Protein AF-A0A345YLR3-F1 (afdb_monomer_lite)

Secondary structure (DSSP, 8-state):
-----GGGGT--TTT-EE-SS--PPTTEEEEESSSS-EEEEETTTTEEEESS-SEEEEETTTTEEEEEETTEEEEE-TTS-EEEEE---SSEEEEEEETTEEEEEETTEEEEEETTT-PPPS-----

Foldseek 3Di:
DDDDDQVVVVADPVQWAFDPPADDDPQWGWIGNHPQATWIARNVVRDTLDRFFRYWDAAPVQRKIWTQGPQGIWIAGVVRHTQDTDGDDPAKDFPDDYPQWTWIDDPNWTWIARRNHRDTDPDGDDD

Structure (mmCIF, N/CA/C/O backbone):
data_AF-A0A345YLR3-F1
#
_entry.id   AF-A0A345YLR3-F1
#
loop_
_atom_site.group_PDB
_atom_site.id
_atom_site.type_symbol
_atom_site.label_atom_id
_atom_site.label_alt_id
_atom_site.label_comp_id
_atom_site.label_asym_id
_atom_site.label_entity_id
_atom_site.label_seq_id
_atom_site.pdbx_PDB_ins_code
_atom_site.Cartn_x
_atom_site.Cartn_y
_atom_site.Cartn_z
_atom_site.occupancy
_atom_site.B_iso_or_equiv
_atom_site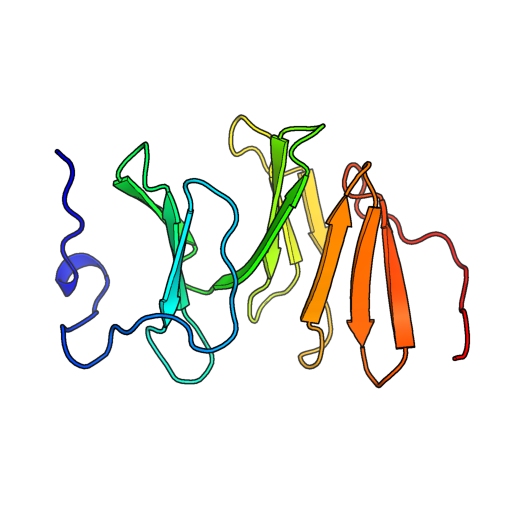.auth_seq_id
_atom_site.auth_comp_id
_atom_site.auth_asym_id
_atom_site.auth_atom_id
_atom_site.pdbx_PDB_model_num
ATOM 1 N N . MET A 1 1 ? 11.826 -14.332 15.782 1.00 79.00 1 MET A N 1
ATOM 2 C CA . MET A 1 1 ? 10.371 -14.273 16.030 1.00 79.00 1 MET A CA 1
ATOM 3 C C . MET A 1 1 ? 10.056 -12.859 16.465 1.00 79.00 1 MET A C 1
ATOM 5 O O . MET A 1 1 ? 10.625 -12.417 17.456 1.00 79.00 1 MET A O 1
ATOM 9 N N . TRP A 1 2 ? 9.253 -12.146 15.684 1.00 93.62 2 TRP A N 1
ATOM 10 C CA . TRP A 1 2 ? 8.836 -10.773 15.968 1.00 93.62 2 TRP A CA 1
ATOM 11 C C . TRP A 1 2 ? 7.444 -10.758 16.613 1.00 93.62 2 TRP A C 1
ATOM 13 O O . TRP A 1 2 ? 6.748 -11.777 16.641 1.00 93.62 2 TRP A O 1
ATOM 23 N N . ARG A 1 3 ? 7.062 -9.612 17.185 1.00 92.25 3 ARG A N 1
ATOM 24 C CA . ARG A 1 3 ? 5.742 -9.381 17.780 1.00 92.25 3 ARG A CA 1
ATOM 25 C C . ARG A 1 3 ? 5.374 -7.904 17.675 1.00 92.25 3 ARG A C 1
ATOM 27 O O . ARG A 1 3 ? 6.167 -7.061 18.078 1.00 92.25 3 ARG A O 1
ATOM 34 N N . ILE A 1 4 ? 4.145 -7.632 17.242 1.00 92.00 4 ILE A N 1
ATOM 35 C CA . ILE A 1 4 ? 3.536 -6.297 17.249 1.00 92.00 4 ILE A CA 1
ATOM 36 C C . ILE A 1 4 ? 2.524 -6.238 18.400 1.00 92.00 4 ILE A C 1
ATOM 38 O O . ILE A 1 4 ? 1.688 -7.129 18.565 1.00 92.00 4 ILE A O 1
ATOM 42 N N . GLU A 1 5 ? 2.632 -5.226 19.259 1.00 92.94 5 GLU A N 1
ATOM 43 C CA . GLU A 1 5 ? 1.726 -5.046 20.397 1.00 92.94 5 GLU A CA 1
ATOM 44 C C . GLU A 1 5 ? 0.545 -4.166 19.997 1.00 92.94 5 GLU A C 1
ATOM 46 O O . GLU A 1 5 ? 0.684 -2.951 19.929 1.00 92.94 5 GLU A O 1
ATOM 51 N N . LEU A 1 6 ? -0.633 -4.770 19.812 1.00 91.94 6 LEU A N 1
ATOM 52 C CA . LEU A 1 6 ? -1.858 -4.068 19.395 1.00 91.94 6 LEU A CA 1
ATOM 53 C C . LEU A 1 6 ? -2.135 -2.786 20.202 1.00 91.94 6 LEU A C 1
ATOM 55 O O . LEU A 1 6 ? -2.442 -1.744 19.633 1.00 91.94 6 LEU A O 1
ATOM 59 N N . ALA A 1 7 ? -1.945 -2.840 21.524 1.00 92.62 7 ALA A N 1
ATOM 60 C CA . ALA A 1 7 ? -2.214 -1.716 22.418 1.00 92.62 7 ALA A CA 1
ATOM 61 C C . ALA A 1 7 ? -1.325 -0.483 22.163 1.00 92.62 7 ALA A C 1
ATOM 63 O O . ALA A 1 7 ? -1.747 0.629 22.471 1.00 92.62 7 ALA A O 1
ATOM 64 N N . LYS A 1 8 ? -0.121 -0.648 21.593 1.00 91.94 8 LYS A N 1
ATOM 65 C CA . LYS A 1 8 ? 0.748 0.486 21.224 1.00 91.94 8 LYS A CA 1
ATOM 66 C C . LYS A 1 8 ? 0.201 1.290 20.045 1.00 91.94 8 LYS A C 1
ATOM 68 O O . LYS A 1 8 ? 0.529 2.463 19.932 1.00 91.94 8 LYS A O 1
ATOM 73 N N . HIS A 1 9 ? -0.652 0.669 19.239 1.00 88.31 9 HIS A N 1
ATOM 74 C CA . HIS A 1 9 ? -1.291 1.260 18.066 1.00 88.31 9 HIS A CA 1
ATOM 75 C C . HIS A 1 9 ? -2.777 1.582 18.318 1.00 88.31 9 HIS A C 1
ATOM 77 O O . HIS A 1 9 ? -3.533 1.864 17.399 1.00 88.31 9 HIS A O 1
ATOM 83 N N . GLY A 1 10 ? -3.236 1.497 19.576 1.00 90.06 10 GLY A N 1
ATOM 84 C CA . GLY A 1 10 ? -4.639 1.731 19.930 1.00 90.06 10 GLY A CA 1
ATOM 85 C C . GLY A 1 10 ? -5.608 0.625 19.489 1.00 90.06 10 GLY A C 1
ATOM 86 O O . GLY A 1 10 ? -6.818 0.793 19.628 1.00 90.06 10 GLY A O 1
ATOM 87 N N . TRP A 1 11 ? -5.109 -0.513 18.999 1.00 92.44 11 TRP A N 1
ATOM 88 C CA . TRP A 1 11 ? -5.936 -1.628 18.537 1.00 92.44 11 TRP A CA 1
ATOM 89 C C . TRP A 1 11 ? -6.245 -2.635 19.646 1.00 92.44 11 TRP A C 1
ATOM 91 O O . TRP A 1 11 ? -5.538 -2.767 20.651 1.00 92.44 11 TRP A O 1
ATOM 101 N N . THR A 1 12 ? -7.293 -3.423 19.421 1.00 92.25 12 THR A N 1
ATOM 102 C CA . THR A 1 12 ? -7.713 -4.531 20.281 1.00 92.25 12 THR A CA 1
ATOM 103 C C . THR A 1 12 ? -7.899 -5.803 19.459 1.00 92.25 12 THR A C 1
ATOM 105 O O . THR A 1 12 ? -8.043 -5.757 18.242 1.00 92.25 12 THR A O 1
ATOM 108 N N . ALA A 1 13 ? -7.947 -6.960 20.120 1.00 89.44 13 ALA A N 1
ATOM 109 C CA . ALA A 1 13 ? -8.181 -8.229 19.426 1.00 89.44 13 ALA A CA 1
ATOM 110 C C . ALA A 1 13 ? -9.541 -8.284 18.701 1.00 89.44 13 ALA A C 1
ATOM 112 O O . ALA A 1 13 ? -9.679 -9.021 17.735 1.00 89.44 13 ALA A O 1
ATOM 113 N N . SER A 1 14 ? -10.538 -7.519 19.156 1.00 89.81 14 SER A N 1
ATOM 114 C CA . SER A 1 14 ? -11.861 -7.445 18.523 1.00 89.81 14 SER A CA 1
ATOM 115 C C . SER A 1 14 ? -11.940 -6.459 17.359 1.00 89.81 14 SER A C 1
ATOM 117 O O . SER A 1 14 ? -12.909 -6.508 16.613 1.00 89.81 14 SER A O 1
ATOM 119 N N . THR A 1 15 ? -10.968 -5.553 17.223 1.00 88.94 15 THR A N 1
ATOM 120 C CA . THR A 1 15 ? -10.929 -4.571 16.127 1.00 88.94 15 THR A CA 1
ATOM 121 C C . THR A 1 15 ? -10.015 -5.006 14.991 1.00 88.94 15 THR A C 1
ATOM 123 O O . THR A 1 15 ? -10.018 -4.366 13.956 1.00 88.94 15 THR A O 1
ATOM 126 N N . VAL A 1 16 ? -9.220 -6.063 15.180 1.00 92.38 16 VAL A N 1
ATOM 127 C CA . VAL A 1 16 ? -8.269 -6.552 14.180 1.00 92.38 16 VAL A CA 1
ATOM 128 C C . VAL A 1 16 ? -8.797 -7.839 13.570 1.00 92.38 16 VAL A C 1
ATOM 130 O O . VAL A 1 16 ? -9.067 -8.810 14.278 1.00 92.38 16 VAL A O 1
ATOM 133 N N . SER A 1 17 ? -8.907 -7.865 12.249 1.00 91.69 17 SER A N 1
ATOM 134 C CA . SER A 1 17 ? -9.293 -9.054 11.493 1.00 91.69 17 SER A CA 1
ATOM 135 C C . SER A 1 17 ? -8.523 -9.133 10.177 1.00 91.69 17 SER A C 1
ATOM 137 O O . SER A 1 17 ? -7.855 -8.182 9.784 1.00 91.69 17 SER A O 1
ATOM 139 N N . ALA A 1 18 ? -8.565 -10.278 9.496 1.00 87.25 18 ALA A N 1
ATOM 140 C CA . ALA A 1 18 ?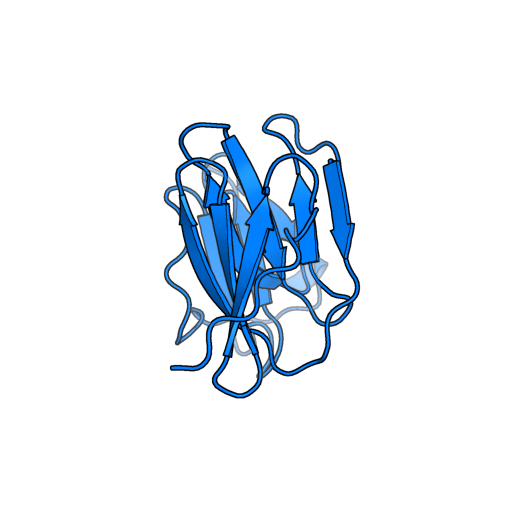 -8.022 -10.355 8.143 1.00 87.25 18 ALA A CA 1
ATOM 141 C C . ALA A 1 18 ? -8.854 -9.467 7.203 1.00 87.25 18 ALA A C 1
ATOM 143 O O . ALA A 1 18 ? -10.084 -9.499 7.270 1.00 87.25 18 ALA A O 1
ATOM 144 N N . ALA A 1 19 ? -8.201 -8.694 6.331 1.00 85.94 19 ALA A N 1
ATOM 145 C CA . ALA A 1 19 ? -8.909 -7.911 5.324 1.00 85.94 19 ALA A CA 1
ATOM 146 C C . ALA A 1 19 ? -9.685 -8.844 4.371 1.00 85.94 19 ALA A C 1
ATOM 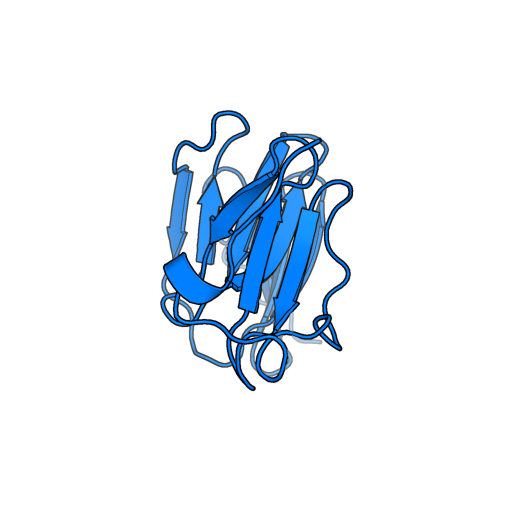148 O O . ALA A 1 19 ? -9.137 -9.814 3.852 1.00 85.94 19 ALA A O 1
ATOM 149 N N . LEU A 1 20 ? -10.979 -8.575 4.161 1.00 68.94 20 LEU A N 1
ATOM 150 C CA . LEU A 1 20 ? -11.894 -9.485 3.450 1.00 68.94 20 LEU A CA 1
ATOM 151 C C . LEU A 1 20 ? -11.703 -9.509 1.925 1.00 68.94 20 LEU A C 1
ATOM 153 O O . LEU A 1 20 ? -12.170 -10.442 1.270 1.00 68.94 20 LEU A O 1
ATOM 157 N N . HIS A 1 21 ? -11.048 -8.492 1.364 1.00 69.62 21 HIS A N 1
ATOM 158 C CA . HIS A 1 21 ? -10.983 -8.271 -0.085 1.00 69.62 21 HIS A CA 1
ATOM 159 C C . HIS A 1 21 ? -9.571 -8.042 -0.627 1.00 69.62 21 HIS A C 1
ATOM 161 O O . HIS A 1 21 ? -9.403 -7.981 -1.841 1.00 69.62 21 HIS A O 1
ATOM 167 N N . ALA A 1 22 ? -8.565 -7.982 0.244 1.00 69.06 22 ALA A N 1
ATOM 168 C CA . ALA A 1 22 ? -7.180 -7.848 -0.175 1.00 69.06 22 ALA A CA 1
ATOM 169 C C . ALA A 1 22 ? -6.556 -9.223 -0.413 1.00 69.06 22 ALA A C 1
ATOM 171 O O . ALA A 1 22 ? -6.800 -10.177 0.331 1.00 69.06 22 ALA A O 1
ATOM 172 N N . THR A 1 23 ? -5.716 -9.313 -1.439 1.00 79.31 23 THR A N 1
ATOM 173 C CA . THR A 1 23 ? -4.768 -10.419 -1.599 1.00 79.31 23 THR A CA 1
ATOM 174 C C . THR A 1 23 ? -3.373 -9.824 -1.476 1.00 79.31 23 THR A C 1
ATOM 176 O O . THR A 1 23 ? -2.818 -9.417 -2.497 1.00 79.31 23 THR A O 1
ATOM 179 N N . PRO A 1 24 ? -2.832 -9.727 -0.247 1.00 83.25 24 PRO A N 1
ATOM 180 C CA . PRO A 1 24 ? -1.551 -9.085 -0.033 1.00 83.25 24 PRO A CA 1
ATOM 181 C C . PRO A 1 24 ? -0.444 -9.691 -0.873 1.00 83.25 24 PRO A C 1
ATOM 183 O O . PRO A 1 24 ? -0.424 -10.903 -1.111 1.00 83.25 24 PRO A O 1
ATOM 186 N N . ALA A 1 25 ? 0.496 -8.847 -1.289 1.00 87.12 25 ALA A N 1
ATOM 187 C CA . ALA A 1 25 ? 1.706 -9.326 -1.936 1.00 87.12 25 ALA A CA 1
ATOM 188 C C . ALA A 1 25 ? 2.483 -10.267 -0.998 1.00 87.12 25 ALA A C 1
ATOM 190 O O . ALA A 1 25 ? 2.436 -10.136 0.229 1.00 87.12 25 ALA A O 1
ATOM 191 N N . ASP A 1 26 ? 3.219 -11.214 -1.581 1.00 89.12 26 ASP A N 1
ATOM 192 C CA . ASP A 1 26 ? 4.020 -12.171 -0.818 1.00 89.12 26 ASP A CA 1
ATOM 193 C C . ASP A 1 26 ? 4.928 -11.456 0.197 1.00 89.12 26 ASP A C 1
ATOM 195 O O . ASP A 1 26 ? 5.685 -10.550 -0.145 1.00 89.12 26 ASP A O 1
ATOM 199 N N . GLY A 1 27 ? 4.871 -11.893 1.458 1.00 91.31 27 GLY A N 1
ATOM 200 C CA . GLY A 1 27 ? 5.649 -11.301 2.552 1.00 91.31 27 GLY A CA 1
ATOM 201 C C . GLY A 1 27 ? 4.970 -10.128 3.264 1.00 91.31 27 GLY A C 1
ATOM 202 O O . GLY A 1 27 ? 5.468 -9.714 4.310 1.00 91.31 27 GLY A O 1
ATOM 203 N N . LEU A 1 28 ? 3.820 -9.657 2.779 1.00 93.94 28 LEU A N 1
ATOM 204 C CA . LEU A 1 28 ? 2.992 -8.655 3.444 1.00 93.94 28 LEU A CA 1
ATOM 205 C C . LEU A 1 28 ? 1.725 -9.273 4.047 1.00 93.94 28 LEU A C 1
ATOM 207 O O . LEU A 1 28 ? 1.289 -10.369 3.686 1.00 93.94 28 LEU A O 1
ATOM 211 N N . ALA A 1 29 ? 1.127 -8.558 4.995 1.00 94.06 29 ALA A N 1
ATOM 212 C CA . ALA A 1 29 ? -0.212 -8.837 5.489 1.00 94.06 29 ALA A CA 1
ATOM 213 C C . ALA A 1 29 ? -0.995 -7.541 5.677 1.00 94.06 29 ALA A C 1
ATOM 215 O O . ALA A 1 29 ? -0.559 -6.665 6.424 1.00 94.06 29 ALA A O 1
ATOM 216 N N . LEU A 1 30 ? -2.181 -7.477 5.073 1.00 94.00 30 LEU A N 1
ATOM 217 C CA . LEU A 1 30 ? -3.169 -6.445 5.352 1.00 94.00 30 LEU A CA 1
ATOM 218 C C . LEU A 1 30 ? -4.202 -6.966 6.357 1.00 94.00 30 LEU A C 1
ATOM 220 O O . LEU A 1 30 ? -4.888 -7.969 6.123 1.00 94.00 30 LEU A O 1
ATOM 224 N N . LEU A 1 31 ? -4.319 -6.283 7.493 1.00 94.38 31 LEU A N 1
ATOM 225 C CA . LEU A 1 31 ? -5.329 -6.563 8.513 1.00 94.38 31 LEU A CA 1
ATOM 226 C C . LEU A 1 31 ? -6.305 -5.392 8.592 1.00 94.38 31 LEU A C 1
ATOM 228 O O . LEU A 1 31 ? -5.877 -4.254 8.723 1.00 94.38 31 LEU A O 1
ATOM 232 N N . SER A 1 32 ? -7.607 -5.658 8.580 1.00 93.44 32 SER A N 1
ATOM 233 C CA . SER A 1 32 ? -8.619 -4.632 8.845 1.00 93.44 32 SER A CA 1
ATOM 234 C C . SER A 1 32 ? -8.562 -4.226 10.320 1.00 93.44 32 SER A C 1
ATOM 236 O O . SER A 1 32 ? -8.532 -5.089 11.205 1.00 93.44 32 SER A O 1
ATOM 238 N N . THR A 1 33 ? -8.522 -2.916 10.568 1.00 92.25 33 THR A N 1
ATOM 239 C CA . THR A 1 33 ? -8.583 -2.291 11.902 1.00 92.25 33 THR A CA 1
ATOM 240 C C . THR A 1 33 ? -9.883 -1.503 12.101 1.00 92.25 33 THR A C 1
ATOM 242 O O . THR A 1 33 ? -10.266 -1.207 13.237 1.00 92.25 33 THR A O 1
ATOM 245 N N . SER A 1 34 ? -10.578 -1.199 11.001 1.00 88.00 34 SER A N 1
ATOM 246 C CA . SER A 1 34 ? -11.933 -0.657 10.930 1.00 88.00 34 SER A CA 1
ATOM 247 C C . SER A 1 34 ? -12.643 -1.141 9.652 1.00 88.00 34 SER A C 1
ATOM 249 O O . SER A 1 34 ? -12.087 -1.931 8.885 1.00 88.00 34 SER A O 1
ATOM 251 N N . ASP A 1 35 ? -13.864 -0.656 9.406 1.00 82.56 35 ASP A N 1
ATOM 252 C CA . ASP A 1 35 ? -14.621 -0.964 8.185 1.00 82.56 35 ASP A CA 1
ATOM 253 C C . ASP A 1 35 ? -13.973 -0.386 6.912 1.00 82.56 35 ASP A C 1
ATOM 255 O O . ASP A 1 35 ? -14.207 -0.906 5.823 1.00 82.56 35 ASP A O 1
ATOM 259 N N . THR A 1 36 ? -13.178 0.684 7.037 1.00 79.69 36 THR A N 1
ATOM 260 C CA . THR A 1 36 ? -12.613 1.431 5.898 1.00 79.69 36 THR A CA 1
ATOM 261 C C . THR A 1 36 ? -11.096 1.517 5.907 1.00 79.69 36 THR A C 1
ATOM 263 O O . THR A 1 36 ? -10.528 2.014 4.947 1.00 79.69 36 THR A O 1
ATOM 266 N N . THR A 1 37 ? -10.425 1.064 6.966 1.00 84.69 37 THR A N 1
ATOM 267 C CA . THR A 1 37 ? -8.966 1.151 7.096 1.00 84.69 37 THR A CA 1
ATOM 268 C C . THR A 1 37 ? -8.372 -0.131 7.658 1.00 84.69 37 THR A C 1
ATOM 270 O O . THR A 1 37 ? -9.016 -0.907 8.379 1.00 84.69 37 THR A O 1
ATOM 273 N N . GLY A 1 38 ? -7.109 -0.350 7.320 1.00 91.69 38 GLY A N 1
ATOM 274 C CA . GLY A 1 38 ? -6.323 -1.478 7.769 1.00 91.69 38 GLY A CA 1
ATOM 275 C C . GLY A 1 38 ? -4.881 -1.104 8.079 1.00 91.69 38 GLY A C 1
ATOM 276 O O . GLY A 1 38 ? -4.426 0.018 7.875 1.00 91.69 38 GLY A O 1
ATOM 277 N N . VAL A 1 39 ? -4.165 -2.084 8.613 1.00 94.50 39 VAL A N 1
ATOM 278 C CA . VAL A 1 39 ? -2.731 -2.029 8.862 1.00 94.50 39 VAL A CA 1
ATOM 279 C C . VAL A 1 39 ? -2.022 -2.964 7.891 1.00 94.50 39 VAL A C 1
ATOM 281 O O . VAL A 1 39 ? -2.343 -4.153 7.822 1.00 94.50 39 VAL A O 1
ATOM 284 N N . LEU A 1 40 ? -1.040 -2.424 7.175 1.00 95.12 40 LEU A N 1
ATOM 285 C CA . LEU A 1 40 ? -0.133 -3.181 6.324 1.00 95.12 40 LEU A CA 1
ATOM 286 C C . LEU A 1 40 ? 1.137 -3.515 7.107 1.00 95.12 40 LEU A C 1
ATOM 288 O O . LEU A 1 40 ? 1.789 -2.634 7.673 1.00 95.12 40 LEU A O 1
ATOM 292 N N . ILE A 1 41 ? 1.483 -4.797 7.150 1.00 95.06 41 ILE A N 1
ATOM 293 C CA . ILE A 1 41 ? 2.596 -5.332 7.936 1.00 95.06 41 ILE A CA 1
ATOM 294 C C . ILE A 1 41 ? 3.575 -6.046 7.009 1.00 95.06 41 ILE A C 1
ATOM 296 O O . ILE A 1 41 ? 3.167 -6.909 6.234 1.00 95.06 41 ILE A O 1
ATOM 300 N N . ASP A 1 42 ? 4.866 -5.764 7.167 1.00 93.38 42 ASP A N 1
ATOM 301 C CA . ASP A 1 42 ? 5.939 -6.595 6.621 1.00 93.38 42 ASP A CA 1
ATOM 302 C C . ASP A 1 42 ? 6.162 -7.798 7.550 1.00 93.38 42 ASP A C 1
ATOM 304 O O . ASP A 1 42 ? 6.536 -7.649 8.720 1.00 93.38 42 ASP A O 1
ATOM 308 N N . LEU A 1 43 ? 5.924 -9.010 7.043 1.00 93.62 43 LEU A N 1
ATOM 309 C CA . LEU A 1 43 ? 6.043 -10.256 7.803 1.00 93.62 43 LEU A CA 1
ATOM 310 C C . LEU A 1 43 ? 7.489 -10.748 7.948 1.00 93.62 43 LEU A C 1
ATOM 312 O O . LEU A 1 43 ? 7.765 -11.576 8.820 1.00 93.62 43 LEU A O 1
ATOM 316 N N . GLY A 1 44 ? 8.412 -10.288 7.107 1.00 92.25 44 GLY A N 1
ATOM 317 C CA . GLY A 1 44 ? 9.836 -10.593 7.209 1.00 92.25 44 GLY A CA 1
ATOM 318 C C . GLY A 1 44 ? 10.488 -9.832 8.362 1.00 92.25 44 GLY A C 1
ATOM 319 O O . GLY A 1 44 ? 11.158 -10.433 9.209 1.00 92.25 44 GLY A O 1
ATOM 320 N N . ALA A 1 45 ? 10.245 -8.525 8.429 1.00 91.12 45 ALA A N 1
ATOM 321 C CA . ALA A 1 45 ? 10.781 -7.624 9.446 1.00 91.12 45 ALA A CA 1
ATOM 322 C C . ALA A 1 45 ? 9.908 -7.553 10.711 1.00 91.12 45 ALA A C 1
ATOM 324 O O . ALA A 1 45 ? 10.423 -7.305 11.805 1.00 91.12 45 ALA A O 1
ATOM 325 N N . GLY A 1 46 ? 8.604 -7.815 10.594 1.00 94.19 46 GLY A N 1
ATOM 326 C CA . GLY A 1 46 ? 7.650 -7.685 11.694 1.00 94.19 46 GLY A CA 1
ATOM 327 C C . GLY A 1 46 ? 7.356 -6.234 12.057 1.00 94.19 46 GLY A C 1
ATOM 328 O O . GLY A 1 46 ? 7.233 -5.921 13.244 1.00 94.19 46 GLY A O 1
ATOM 329 N N . ILE A 1 47 ? 7.294 -5.358 11.053 1.00 93.06 47 ILE A N 1
ATOM 330 C CA . ILE A 1 47 ? 7.070 -3.917 11.211 1.00 93.06 47 ILE A CA 1
ATOM 331 C C . ILE A 1 47 ? 5.760 -3.495 10.550 1.00 93.06 47 ILE A C 1
ATOM 333 O O . ILE A 1 47 ? 5.302 -4.114 9.592 1.00 93.06 47 ILE A O 1
ATOM 337 N N . VAL A 1 48 ? 5.165 -2.428 11.076 1.00 94.44 48 VAL A N 1
ATOM 338 C CA . VAL A 1 48 ? 4.015 -1.769 10.456 1.00 94.44 48 VAL A CA 1
ATOM 339 C C . VAL A 1 48 ? 4.531 -0.833 9.370 1.00 94.44 48 VAL A C 1
ATOM 341 O O . VAL A 1 48 ? 5.312 0.069 9.668 1.00 94.44 48 VAL A O 1
ATOM 344 N N . VAL A 1 49 ? 4.093 -1.062 8.135 1.00 94.19 49 VAL A N 1
ATOM 345 C CA . VAL A 1 49 ? 4.428 -0.241 6.965 1.00 94.19 49 VAL A CA 1
ATOM 346 C C . VAL A 1 49 ? 3.434 0.914 6.828 1.00 94.19 49 VAL A C 1
ATOM 348 O O . VAL A 1 49 ? 3.826 2.045 6.562 1.00 94.19 49 VAL A O 1
ATOM 351 N N . SER A 1 50 ? 2.148 0.648 7.072 1.00 94.00 50 SER A N 1
ATOM 352 C CA . SER A 1 50 ? 1.091 1.663 7.102 1.00 94.00 50 SER A CA 1
ATOM 353 C C . SER A 1 50 ? 0.005 1.284 8.109 1.00 94.00 50 SER A C 1
ATOM 355 O O . SER A 1 50 ? -0.324 0.109 8.251 1.00 94.00 50 SER A O 1
ATOM 357 N N . GLU A 1 51 ? -0.551 2.275 8.810 1.00 93.81 51 GLU A N 1
ATOM 358 C CA . GLU A 1 51 ? -1.673 2.115 9.756 1.00 93.81 51 GLU A CA 1
ATOM 359 C C . GLU A 1 51 ? -3.036 2.485 9.151 1.00 93.81 51 GLU A C 1
ATOM 361 O O . GLU A 1 51 ? -4.063 2.356 9.819 1.00 93.81 51 GLU A O 1
ATOM 366 N N . THR A 1 52 ? -3.034 2.971 7.911 1.00 92.88 52 THR A N 1
ATOM 367 C CA . THR A 1 52 ? -4.206 3.508 7.208 1.00 92.88 52 THR A CA 1
ATOM 368 C C . THR A 1 52 ? -4.490 2.790 5.894 1.00 92.88 52 THR A C 1
ATOM 370 O O . THR A 1 52 ? -5.473 3.116 5.235 1.00 92.88 52 THR A O 1
ATOM 373 N N . ALA A 1 53 ? -3.666 1.807 5.521 1.00 93.12 53 ALA A N 1
ATOM 374 C CA . ALA A 1 53 ? -3.759 1.098 4.253 1.00 93.12 53 ALA A CA 1
ATOM 375 C C . ALA A 1 53 ? -5.149 0.489 4.033 1.00 93.12 53 ALA A C 1
ATOM 377 O O . ALA A 1 53 ? -5.694 -0.214 4.886 1.00 93.12 53 ALA A O 1
ATOM 378 N N . GLN A 1 54 ? -5.698 0.748 2.857 1.00 91.31 54 GLN A N 1
ATOM 379 C CA . GLN A 1 54 ? -6.931 0.156 2.353 1.00 91.31 54 GLN A CA 1
ATOM 380 C C . GLN A 1 54 ? -6.640 -0.947 1.340 1.00 91.31 54 GLN A C 1
ATOM 382 O O . GLN A 1 54 ? -7.370 -1.935 1.285 1.00 91.31 54 GLN A O 1
ATOM 387 N N . ASP A 1 55 ? -5.573 -0.772 0.562 1.00 90.75 55 ASP A N 1
ATOM 388 C CA . ASP A 1 55 ? -5.122 -1.699 -0.468 1.00 90.75 55 ASP A CA 1
ATOM 389 C C . ASP A 1 55 ? -3.620 -1.503 -0.715 1.00 90.75 55 ASP A C 1
ATOM 391 O O . ASP A 1 55 ? -3.046 -0.450 -0.397 1.00 90.75 55 ASP A O 1
ATOM 395 N N . GLU A 1 56 ? -2.982 -2.497 -1.316 1.00 93.00 56 GLU A N 1
ATOM 396 C CA . GLU A 1 56 ? -1.581 -2.437 -1.689 1.00 93.00 56 GLU A CA 1
ATOM 397 C C . GLU A 1 56 ? -1.275 -3.279 -2.924 1.00 93.00 56 GLU A C 1
ATOM 399 O O . GLU A 1 56 ? -1.937 -4.268 -3.236 1.00 93.00 56 GLU A O 1
ATOM 404 N N . ALA A 1 57 ? -0.193 -2.926 -3.609 1.00 92.94 57 ALA A N 1
ATOM 405 C CA . ALA A 1 57 ? 0.362 -3.766 -4.653 1.00 92.94 57 ALA A CA 1
ATOM 406 C C . ALA A 1 57 ? 1.877 -3.600 -4.758 1.00 92.94 57 ALA A C 1
ATOM 408 O O . ALA A 1 57 ? 2.426 -2.544 -4.451 1.00 92.94 57 ALA A O 1
ATOM 409 N N . VAL A 1 58 ? 2.557 -4.644 -5.234 1.00 92.81 58 VAL A N 1
ATOM 410 C CA . VAL A 1 58 ? 4.018 -4.661 -5.371 1.00 92.81 58 VAL A CA 1
ATOM 411 C C . VAL A 1 58 ? 4.415 -4.951 -6.815 1.00 92.81 58 VAL A C 1
ATOM 413 O O . VAL A 1 58 ? 3.993 -5.957 -7.387 1.00 92.81 58 VAL A O 1
ATOM 416 N N . ASP A 1 59 ? 5.280 -4.115 -7.399 1.00 92.38 59 ASP A N 1
ATOM 417 C CA . ASP A 1 59 ? 6.005 -4.482 -8.618 1.00 92.38 59 ASP A CA 1
ATOM 418 C C . ASP A 1 59 ? 7.154 -5.407 -8.238 1.00 92.38 59 ASP A C 1
ATOM 420 O O . ASP A 1 59 ? 8.240 -4.942 -7.903 1.00 92.38 59 ASP A O 1
ATOM 424 N N . SER A 1 60 ? 6.977 -6.722 -8.329 1.00 87.75 60 SER A N 1
ATOM 425 C CA . SER A 1 60 ? 8.066 -7.651 -8.006 1.00 87.75 60 SER A CA 1
ATOM 426 C C . SER A 1 60 ? 9.295 -7.489 -8.912 1.00 87.75 60 SER A C 1
ATOM 428 O O . SER A 1 60 ? 10.382 -7.932 -8.551 1.00 87.75 60 SER A O 1
ATOM 430 N N . SER A 1 61 ? 9.149 -6.891 -10.102 1.00 89.25 61 SER A N 1
ATOM 431 C CA . SER A 1 61 ? 10.270 -6.686 -11.028 1.00 89.25 61 SER A CA 1
ATOM 432 C C . SER A 1 61 ? 11.156 -5.496 -10.652 1.00 89.25 61 SER A C 1
ATOM 434 O O . SER A 1 61 ? 12.350 -5.515 -10.948 1.00 89.25 61 SER A O 1
ATOM 436 N N . ALA A 1 62 ? 10.581 -4.494 -9.979 1.00 88.88 62 ALA A N 1
ATOM 437 C CA . ALA A 1 62 ? 11.264 -3.275 -9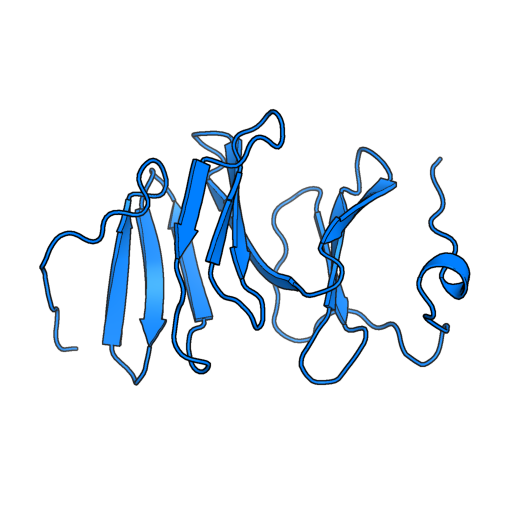.544 1.00 88.88 62 ALA A CA 1
ATOM 438 C C . ALA A 1 62 ? 11.370 -3.146 -8.010 1.00 88.88 62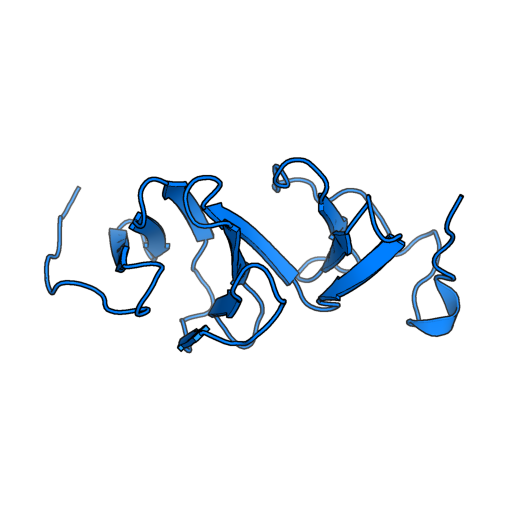 ALA A C 1
ATOM 440 O O . ALA A 1 62 ? 12.058 -2.256 -7.524 1.00 88.88 62 ALA A O 1
ATOM 441 N N . GLY A 1 63 ? 10.699 -4.027 -7.262 1.00 90.88 63 GLY A N 1
ATOM 442 C CA . GLY A 1 63 ? 10.562 -3.991 -5.805 1.00 90.88 63 GLY A CA 1
ATOM 443 C C . GLY A 1 63 ? 9.795 -2.771 -5.285 1.00 90.88 63 GLY A C 1
ATOM 444 O O . GLY A 1 63 ? 10.039 -2.342 -4.166 1.00 90.88 63 GLY A O 1
ATOM 445 N N . ILE A 1 64 ? 8.908 -2.191 -6.097 1.00 94.62 64 ILE A N 1
ATOM 446 C CA . ILE A 1 64 ? 8.168 -0.973 -5.739 1.00 94.62 64 ILE A CA 1
ATOM 447 C C . ILE A 1 64 ? 6.873 -1.347 -5.040 1.00 94.62 64 ILE A C 1
ATOM 449 O O . ILE A 1 64 ? 6.071 -2.089 -5.608 1.00 94.62 64 ILE A O 1
ATOM 453 N N . LEU A 1 65 ? 6.655 -0.800 -3.849 1.00 95.12 65 LEU A N 1
ATOM 454 C CA . LEU A 1 65 ? 5.408 -0.924 -3.103 1.00 95.12 65 LEU A CA 1
ATOM 455 C C . LEU A 1 65 ? 4.521 0.285 -3.387 1.00 95.12 65 LEU A C 1
ATOM 457 O O . LEU A 1 65 ? 4.960 1.424 -3.249 1.00 95.12 65 LEU A O 1
ATOM 461 N N . VAL A 1 66 ? 3.264 0.037 -3.737 1.00 95.62 66 VAL A N 1
ATOM 462 C CA . VAL A 1 66 ? 2.215 1.053 -3.809 1.00 95.62 66 VAL A CA 1
ATOM 463 C C . VAL A 1 66 ? 1.198 0.781 -2.711 1.00 95.62 66 VAL A C 1
ATOM 465 O O . VAL A 1 66 ? 0.678 -0.327 -2.622 1.00 95.62 66 VAL A O 1
ATOM 468 N N . ILE A 1 67 ? 0.907 1.795 -1.903 1.00 94.75 67 ILE A N 1
ATOM 469 C CA . ILE A 1 67 ? -0.102 1.762 -0.841 1.00 94.75 67 ILE A CA 1
ATOM 470 C C . ILE A 1 67 ? -1.211 2.738 -1.211 1.00 94.75 67 ILE A C 1
ATOM 472 O O . ILE A 1 67 ? -0.930 3.871 -1.612 1.00 94.75 67 ILE A O 1
ATOM 476 N N . PHE A 1 68 ? -2.456 2.303 -1.059 1.00 92.94 68 PHE A N 1
ATOM 477 C CA . PHE A 1 68 ? -3.636 3.152 -1.131 1.00 92.94 68 PHE A CA 1
ATOM 478 C C . PHE A 1 68 ? -4.217 3.359 0.269 1.00 92.94 68 PHE A C 1
ATOM 480 O O . PHE A 1 68 ? -4.422 2.391 1.003 1.00 92.94 68 PHE A O 1
ATOM 487 N N . ASP A 1 69 ? -4.492 4.608 0.635 1.00 91.38 69 ASP A N 1
ATOM 488 C CA . ASP A 1 69 ? -5.270 4.970 1.819 1.00 91.38 69 ASP A CA 1
ATOM 489 C C . ASP A 1 69 ? -6.195 6.176 1.564 1.00 91.38 69 ASP A C 1
ATOM 491 O O . ASP A 1 69 ? -6.294 6.678 0.445 1.00 91.38 69 ASP A O 1
ATOM 495 N N . GLU A 1 70 ? -6.871 6.657 2.613 1.00 88.44 70 GLU A N 1
ATOM 496 C CA . GLU A 1 70 ? -7.809 7.791 2.544 1.00 88.44 70 GLU A CA 1
ATOM 497 C C . GLU A 1 70 ? -7.198 9.092 1.991 1.00 88.44 70 GLU A C 1
ATOM 499 O O . GLU A 1 70 ? -7.922 9.949 1.488 1.00 88.44 70 GLU A O 1
ATOM 504 N N . ALA A 1 71 ? -5.882 9.285 2.103 1.00 89.06 71 ALA A N 1
ATOM 505 C CA . ALA A 1 71 ? -5.200 10.474 1.602 1.00 89.06 71 ALA A CA 1
ATOM 506 C C . ALA A 1 71 ? -4.679 10.292 0.164 1.00 89.06 71 ALA A C 1
ATOM 508 O O . ALA A 1 71 ? -4.479 11.285 -0.553 1.00 89.06 71 ALA A O 1
ATOM 509 N N . GLY A 1 72 ? -4.520 9.043 -0.279 1.00 92.25 72 GLY A N 1
ATOM 510 C CA . GLY A 1 72 ? -4.389 8.684 -1.681 1.00 92.25 72 GLY A CA 1
ATOM 511 C C . GLY A 1 72 ? -3.420 7.537 -1.942 1.00 92.25 72 GLY A C 1
ATOM 512 O O . GLY A 1 72 ? -3.348 6.572 -1.188 1.00 92.25 72 GLY A O 1
ATOM 513 N N . LEU A 1 73 ? -2.694 7.623 -3.058 1.00 94.19 73 LEU A N 1
ATOM 514 C CA . LEU A 1 73 ? -1.696 6.633 -3.459 1.00 94.19 73 LEU A CA 1
ATOM 515 C C . LEU A 1 73 ? -0.284 7.098 -3.125 1.00 94.19 73 LEU A C 1
ATOM 517 O O . LEU A 1 73 ? 0.087 8.243 -3.396 1.00 94.19 73 LEU A O 1
ATOM 521 N N . TYR A 1 74 ? 0.524 6.163 -2.642 1.00 95.81 74 TYR A N 1
ATOM 522 C CA . TYR A 1 74 ? 1.917 6.377 -2.269 1.00 95.81 74 TYR A CA 1
ATOM 523 C C . TYR A 1 74 ? 2.768 5.258 -2.839 1.00 95.81 74 TYR A C 1
ATOM 525 O O . TYR A 1 74 ? 2.444 4.091 -2.638 1.00 95.81 74 TYR A O 1
ATOM 533 N N . ALA A 1 75 ? 3.852 5.607 -3.526 1.00 96.25 75 ALA A N 1
ATOM 534 C CA . ALA A 1 75 ? 4.820 4.633 -4.005 1.00 96.25 75 ALA A CA 1
ATOM 535 C C . ALA A 1 75 ? 6.150 4.770 -3.277 1.00 96.25 75 ALA A C 1
ATOM 537 O O . ALA A 1 75 ? 6.659 5.881 -3.098 1.00 96.25 75 ALA A O 1
ATOM 538 N N . TYR A 1 76 ? 6.723 3.625 -2.933 1.00 96.00 76 TYR A N 1
ATOM 539 C CA . TYR A 1 76 ? 7.994 3.491 -2.242 1.00 96.00 76 TYR A CA 1
ATOM 540 C C . TYR A 1 76 ? 8.918 2.571 -3.031 1.00 96.00 76 TYR A C 1
ATOM 542 O O . TYR A 1 76 ? 8.469 1.605 -3.654 1.00 96.00 76 TYR A O 1
ATOM 550 N N . ASP A 1 77 ? 10.205 2.889 -3.028 1.00 94.38 77 ASP A N 1
ATOM 551 C CA . ASP A 1 77 ? 11.234 2.019 -3.584 1.00 94.38 77 ASP A CA 1
ATOM 552 C C . ASP A 1 77 ? 11.575 0.857 -2.620 1.00 94.38 77 ASP A C 1
ATOM 554 O O . ASP A 1 77 ? 11.041 0.801 -1.509 1.00 94.38 77 ASP A O 1
ATOM 558 N N . PRO A 1 78 ? 12.447 -0.091 -3.018 1.00 92.25 78 PRO A N 1
ATOM 559 C CA . PRO A 1 78 ? 12.819 -1.224 -2.166 1.00 92.25 78 PRO A CA 1
ATOM 560 C C . PRO A 1 78 ? 13.531 -0.852 -0.854 1.00 92.25 78 PRO A C 1
ATOM 562 O O . PRO A 1 78 ? 13.695 -1.719 0.001 1.00 92.25 78 PRO A O 1
ATOM 565 N N . ASP A 1 79 ? 13.996 0.394 -0.715 1.00 91.88 79 ASP A N 1
ATOM 566 C CA . ASP A 1 79 ? 14.659 0.934 0.476 1.00 91.88 79 ASP A CA 1
ATOM 567 C C . ASP A 1 79 ? 13.691 1.811 1.312 1.00 91.88 79 ASP A C 1
ATOM 569 O O . ASP A 1 79 ? 14.121 2.656 2.111 1.00 91.88 79 ASP A O 1
ATOM 573 N N . ASP A 1 80 ? 12.379 1.633 1.106 1.00 91.69 80 ASP A N 1
ATOM 574 C CA . ASP A 1 80 ? 11.272 2.370 1.726 1.00 91.69 80 ASP A CA 1
ATOM 575 C C . ASP A 1 80 ? 11.323 3.892 1.493 1.00 91.69 80 ASP A C 1
ATOM 577 O O . ASP A 1 80 ? 10.728 4.677 2.244 1.00 91.69 80 ASP A O 1
ATOM 581 N N . GLN A 1 81 ? 12.032 4.358 0.459 1.00 95.25 81 GLN A N 1
ATOM 582 C CA . GLN A 1 81 ? 12.074 5.780 0.129 1.00 95.25 81 GLN A CA 1
ATOM 583 C C . GLN A 1 81 ? 10.870 6.167 -0.730 1.00 95.25 81 GLN A C 1
ATOM 585 O O . GLN A 1 81 ? 10.546 5.472 -1.696 1.00 95.25 81 GLN A O 1
ATOM 590 N N . PRO A 1 82 ? 10.206 7.298 -0.431 1.00 96.12 82 PRO A N 1
ATOM 591 C CA . PRO A 1 82 ? 9.071 7.749 -1.220 1.00 96.12 82 PRO A CA 1
ATOM 592 C C . PRO A 1 82 ? 9.517 8.128 -2.637 1.00 96.12 82 PRO A C 1
ATOM 594 O O . PRO A 1 82 ? 10.404 8.965 -2.821 1.00 96.12 82 PRO A O 1
ATOM 597 N N . LEU A 1 83 ? 8.855 7.553 -3.637 1.00 96.12 83 LEU A N 1
ATOM 598 C CA . LEU A 1 83 ? 9.041 7.877 -5.051 1.00 96.12 83 LEU A CA 1
ATOM 599 C C . LEU A 1 83 ? 8.090 8.991 -5.489 1.00 96.12 83 LEU A C 1
ATOM 601 O O . LEU A 1 83 ? 8.511 9.991 -6.071 1.00 96.12 83 LEU A O 1
ATOM 605 N N . TRP A 1 84 ? 6.801 8.822 -5.202 1.00 96.62 84 TRP A N 1
ATOM 606 C CA . TRP A 1 84 ? 5.751 9.782 -5.530 1.00 96.62 84 TRP A CA 1
ATOM 607 C C . TRP A 1 84 ? 4.512 9.549 -4.666 1.00 96.62 84 TRP A C 1
ATOM 609 O O . TRP A 1 84 ? 4.323 8.483 -4.078 1.00 96.62 84 TRP A O 1
ATOM 619 N N . SER A 1 85 ? 3.649 10.562 -4.617 1.00 95.62 85 SER A N 1
ATOM 620 C CA . SER A 1 85 ? 2.307 10.460 -4.054 1.00 95.62 85 SER A CA 1
ATOM 621 C C . SER A 1 85 ? 1.293 11.149 -4.960 1.00 95.62 85 SER A C 1
ATOM 623 O O . SER A 1 85 ? 1.607 12.132 -5.638 1.00 95.62 85 SER A O 1
ATOM 625 N N . LEU A 1 86 ? 0.076 10.613 -4.993 1.00 92.50 86 LEU A N 1
ATOM 626 C CA . LEU A 1 86 ? -1.035 11.129 -5.782 1.00 92.50 86 LEU A CA 1
ATOM 627 C C . LEU A 1 86 ? -2.281 11.192 -4.908 1.00 92.50 86 LEU A C 1
ATOM 629 O O . LEU A 1 86 ? -2.712 10.178 -4.367 1.00 92.50 86 LEU A O 1
ATOM 633 N N . SER A 1 87 ? -2.897 12.368 -4.829 1.00 90.00 87 SER A N 1
ATOM 634 C CA . SER A 1 87 ? -4.268 12.455 -4.335 1.00 90.00 87 SER A CA 1
ATOM 635 C C . SER A 1 87 ? -5.208 11.871 -5.384 1.00 90.00 87 SER A C 1
ATOM 637 O O . SER A 1 87 ? -5.115 12.195 -6.571 1.00 90.00 87 SER A O 1
ATOM 639 N N . VAL A 1 88 ? -6.105 11.013 -4.931 1.00 81.56 88 VAL A N 1
ATOM 640 C CA . VAL A 1 88 ? -7.089 10.287 -5.734 1.00 81.56 88 VAL A CA 1
ATOM 641 C C . VAL A 1 88 ? -8.446 10.428 -5.056 1.00 81.56 88 VAL A C 1
ATOM 643 O O . VAL A 1 88 ? -8.505 10.727 -3.867 1.00 81.56 88 VAL A O 1
ATOM 646 N N . GLU A 1 89 ? -9.528 10.291 -5.816 1.00 76.25 89 GLU A N 1
ATOM 647 C CA . GLU A 1 89 ? -10.876 10.334 -5.245 1.00 76.25 89 GLU A CA 1
ATOM 648 C C . GLU A 1 89 ? -11.187 9.036 -4.478 1.00 76.25 89 GLU A C 1
ATOM 650 O O . GLU A 1 89 ? -10.618 7.985 -4.768 1.00 76.25 89 GLU A O 1
ATOM 655 N N . ASP A 1 90 ? -12.124 9.104 -3.530 1.00 64.81 90 ASP A N 1
ATOM 656 C CA . ASP A 1 90 ? -12.421 8.056 -2.534 1.00 64.81 90 ASP A CA 1
ATOM 657 C C . ASP A 1 90 ? -12.929 6.715 -3.116 1.00 64.81 90 ASP A C 1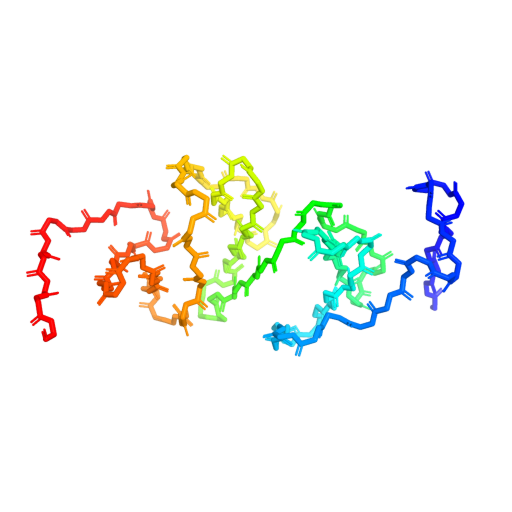
ATOM 659 O O . ASP A 1 90 ? -13.184 5.768 -2.376 1.00 64.81 90 ASP A O 1
ATOM 663 N N . GLN A 1 91 ? -13.125 6.615 -4.434 1.00 73.38 91 GLN A N 1
ATOM 664 C CA . GLN A 1 91 ? -13.687 5.441 -5.111 1.00 73.38 91 GLN A CA 1
ATOM 665 C C . GLN A 1 91 ? -12.710 4.832 -6.118 1.00 73.38 91 GLN A C 1
ATOM 667 O O . GLN A 1 91 ? -13.076 4.550 -7.266 1.00 73.38 91 GLN A O 1
ATOM 672 N N . ILE A 1 92 ? -11.465 4.625 -5.686 1.00 85.00 92 ILE A N 1
ATOM 673 C CA . ILE A 1 92 ? -10.488 3.863 -6.459 1.00 85.00 92 ILE A CA 1
ATOM 674 C C . ILE A 1 92 ? -10.176 2.504 -5.826 1.00 85.00 92 ILE A C 1
ATOM 676 O O . ILE A 1 92 ? -10.235 2.340 -4.612 1.00 85.00 92 ILE A O 1
ATOM 680 N N . SER A 1 93 ? -9.816 1.530 -6.658 1.00 86.94 93 SER A N 1
ATOM 681 C CA . SER A 1 93 ? -9.215 0.262 -6.225 1.00 86.94 93 SER A CA 1
ATOM 682 C C . SER A 1 93 ? -7.997 -0.071 -7.077 1.00 86.94 93 SER A C 1
ATOM 684 O O . SER A 1 93 ? -7.959 0.258 -8.273 1.00 86.94 93 SER A O 1
ATOM 686 N N . ILE A 1 94 ? -7.001 -0.735 -6.486 1.00 89.50 94 ILE A N 1
ATOM 687 C CA . ILE A 1 94 ? -5.874 -1.262 -7.248 1.00 89.50 94 ILE A CA 1
ATOM 688 C C . ILE A 1 94 ? -6.334 -2.565 -7.905 1.00 89.50 94 ILE A C 1
ATOM 690 O O . ILE A 1 94 ? -6.644 -3.550 -7.249 1.00 89.50 94 ILE A O 1
ATOM 694 N N . GLU A 1 95 ? -6.399 -2.584 -9.234 1.00 88.06 95 GLU A N 1
ATOM 695 C CA . GLU A 1 95 ? -6.835 -3.781 -9.967 1.00 88.06 95 GLU A CA 1
ATOM 696 C C . GLU A 1 95 ? -5.680 -4.726 -10.263 1.00 88.06 95 GLU A C 1
ATOM 698 O O . GLU A 1 95 ? -5.842 -5.945 -10.277 1.00 88.06 95 GLU A O 1
ATOM 703 N N . ALA A 1 96 ? -4.523 -4.153 -10.592 1.00 84.06 96 ALA A N 1
ATOM 704 C CA . ALA A 1 96 ? -3.329 -4.902 -10.933 1.00 84.06 96 ALA A CA 1
ATOM 705 C C . ALA A 1 96 ? -2.103 -3.996 -10.929 1.00 84.06 96 ALA A C 1
ATOM 707 O O . ALA A 1 96 ? -2.162 -2.831 -11.329 1.00 84.06 96 ALA A O 1
ATOM 708 N N . LEU A 1 97 ? -0.961 -4.587 -10.605 1.00 83.75 97 LEU A N 1
ATOM 709 C CA . LEU A 1 97 ? 0.337 -3.958 -10.745 1.00 83.75 97 LEU A CA 1
ATOM 710 C C . LEU A 1 97 ? 1.312 -4.981 -11.333 1.00 83.75 97 LEU A C 1
ATOM 712 O O . LEU A 1 97 ? 1.439 -6.094 -10.827 1.00 83.75 97 LEU A O 1
ATOM 716 N N . GLY A 1 98 ? 1.980 -4.623 -12.428 1.00 84.06 98 GLY A N 1
ATOM 717 C CA . GLY A 1 98 ? 3.025 -5.464 -13.001 1.00 84.06 98 GLY A CA 1
ATOM 718 C C . GLY A 1 98 ? 3.742 -4.816 -14.176 1.00 84.06 98 GLY A C 1
ATOM 719 O O . GLY A 1 98 ? 3.140 -4.075 -14.954 1.00 84.06 98 GLY A O 1
ATOM 720 N N . GLY A 1 99 ? 5.040 -5.101 -14.307 1.00 82.44 99 GLY A N 1
ATOM 721 C CA . GLY A 1 99 ? 5.858 -4.608 -15.415 1.00 82.44 99 GLY A CA 1
ATOM 722 C C . GLY A 1 99 ? 5.851 -3.084 -15.510 1.00 82.44 99 GLY A C 1
ATOM 723 O O . GLY A 1 99 ? 5.648 -2.554 -16.598 1.00 82.44 99 GLY A O 1
ATOM 724 N N . VAL A 1 100 ? 6.017 -2.409 -14.371 1.00 85.12 100 VAL A N 1
ATOM 725 C CA . VAL A 1 100 ? 5.961 -0.957 -14.159 1.00 85.12 100 VAL A CA 1
ATOM 726 C C . VAL A 1 100 ? 4.629 -0.266 -14.456 1.00 85.12 100 VAL A C 1
ATOM 728 O O . VAL A 1 100 ? 4.576 0.963 -14.539 1.00 85.12 100 VAL A O 1
ATOM 731 N N . VAL A 1 101 ? 3.541 -1.025 -14.594 1.00 89.62 101 VAL A N 1
ATOM 732 C CA . VAL A 1 101 ? 2.208 -0.494 -14.899 1.00 89.62 101 VAL A CA 1
ATOM 733 C C . VAL A 1 101 ? 1.243 -0.767 -13.748 1.00 89.62 101 VAL A C 1
ATOM 735 O O . VAL A 1 101 ? 0.957 -1.920 -13.425 1.00 89.62 101 VAL A O 1
ATOM 738 N N . LEU A 1 102 ? 0.709 0.307 -13.170 1.00 91.38 102 LEU A N 1
ATOM 739 C CA . LEU A 1 102 ? -0.346 0.285 -12.160 1.00 91.38 102 LEU A CA 1
ATOM 740 C C . LEU A 1 102 ? -1.703 0.536 -12.828 1.00 91.38 102 LEU A C 1
ATOM 742 O O . LEU A 1 102 ? -1.879 1.546 -13.513 1.00 91.38 102 LEU A O 1
ATOM 746 N N . HIS A 1 103 ? -2.651 -0.373 -12.618 1.00 91.12 103 HIS A N 1
ATOM 747 C CA . HIS A 1 103 ? -4.032 -0.264 -13.079 1.00 91.12 103 HIS A CA 1
ATOM 748 C C . HIS A 1 103 ? -4.933 0.083 -11.900 1.00 91.12 103 HIS A C 1
ATOM 750 O O . HIS A 1 103 ? -5.016 -0.671 -10.931 1.00 91.12 103 HIS A O 1
ATOM 756 N N . LEU A 1 104 ? -5.631 1.206 -12.016 1.00 90.50 104 LEU A N 1
ATOM 757 C CA . LEU A 1 104 ? -6.593 1.682 -11.030 1.00 90.50 104 LEU A CA 1
ATOM 758 C C . LEU A 1 104 ? -7.986 1.634 -11.639 1.00 90.50 104 LEU A C 1
ATOM 760 O O . LEU A 1 104 ? -8.177 2.113 -12.762 1.00 90.50 104 LEU A O 1
ATOM 764 N N . ARG A 1 105 ? -8.960 1.085 -10.918 1.00 88.75 105 ARG A N 1
ATOM 765 C CA . ARG A 1 105 ? -10.371 1.207 -11.292 1.00 88.75 105 ARG A CA 1
ATOM 766 C C . ARG A 1 105 ? -10.968 2.413 -10.598 1.00 88.75 105 ARG A C 1
ATOM 768 O O . ARG A 1 105 ? -10.826 2.551 -9.396 1.00 88.75 105 ARG A O 1
ATOM 775 N N . GLU A 1 106 ? -11.664 3.239 -11.366 1.00 87.00 106 GLU A N 1
ATOM 776 C CA . GLU A 1 106 ? -12.355 4.433 -10.881 1.00 87.00 106 GLU A CA 1
ATOM 777 C C . GLU A 1 106 ? -13.623 4.630 -11.711 1.00 87.00 106 GLU A C 1
ATOM 779 O O . GLU A 1 106 ? -13.549 4.716 -12.943 1.00 87.00 106 GLU A O 1
ATOM 784 N N . ASP A 1 107 ? -14.790 4.643 -11.065 1.00 84.12 107 ASP A N 1
ATOM 785 C CA . ASP A 1 107 ? -16.100 4.873 -11.698 1.00 84.12 107 ASP A CA 1
ATOM 786 C C . ASP A 1 107 ? -16.350 4.053 -12.982 1.00 84.12 107 ASP A C 1
ATOM 788 O O . ASP A 1 107 ? -16.866 4.532 -13.994 1.00 84.12 107 ASP A O 1
ATOM 792 N N . GLY A 1 108 ? -15.951 2.779 -12.966 1.00 81.00 108 GLY A N 1
ATOM 793 C CA . GLY A 1 108 ? -16.114 1.870 -14.108 1.00 81.00 108 GLY A CA 1
ATOM 794 C C . GLY A 1 108 ? -15.117 2.083 -15.255 1.00 81.00 108 GLY A C 1
ATOM 795 O O . GLY A 1 108 ? -15.205 1.394 -16.271 1.00 81.00 108 GLY A O 1
ATOM 796 N N . SER A 1 109 ? -14.149 2.983 -15.096 1.00 84.44 109 SER A N 1
ATOM 797 C CA . SER A 1 109 ? -13.007 3.162 -15.995 1.00 84.44 109 SER A CA 1
ATOM 798 C C . SER A 1 109 ? -11.727 2.572 -15.399 1.00 84.44 109 SER A C 1
ATOM 800 O O . SER A 1 109 ? -11.633 2.386 -14.188 1.00 84.44 109 SER A O 1
ATOM 802 N N . ILE A 1 110 ? -10.749 2.260 -16.257 1.00 88.69 110 ILE A N 1
ATOM 803 C CA . ILE A 1 110 ? -9.397 1.879 -15.832 1.00 88.69 110 ILE A CA 1
ATOM 804 C C . ILE A 1 110 ? -8.442 3.019 -16.176 1.00 88.69 110 ILE A C 1
ATOM 806 O O . ILE A 1 110 ? -8.302 3.381 -17.348 1.00 88.69 110 ILE A O 1
ATOM 810 N N . ARG A 1 111 ? -7.770 3.561 -15.160 1.00 88.31 111 ARG A N 1
ATOM 811 C CA . ARG A 1 111 ? -6.635 4.473 -15.315 1.00 88.31 111 ARG A CA 1
ATOM 812 C C . ARG A 1 111 ? -5.340 3.691 -15.194 1.00 88.31 111 ARG A C 1
ATOM 814 O O . ARG A 1 111 ? -5.247 2.713 -14.457 1.00 88.31 111 ARG A O 1
ATOM 821 N N . VAL A 1 112 ? -4.345 4.129 -15.951 1.00 90.25 112 VAL A N 1
ATOM 822 C CA . VAL A 1 112 ? -3.035 3.487 -15.999 1.00 90.25 112 VAL A CA 1
ATOM 823 C C . VAL A 1 112 ? -1.983 4.493 -15.571 1.00 90.25 112 VAL A C 1
ATOM 825 O O . VAL A 1 112 ? -1.996 5.624 -16.057 1.00 90.25 112 VAL A O 1
ATOM 828 N N . HIS A 1 113 ? -1.080 4.077 -14.689 1.00 91.81 113 HIS A N 1
ATOM 829 C CA . HIS A 1 113 ? 0.046 4.873 -14.214 1.00 91.81 113 HIS A CA 1
ATOM 830 C C . HIS A 1 113 ? 1.356 4.111 -14.405 1.00 91.81 113 HIS A C 1
ATOM 832 O O . HIS A 1 113 ? 1.414 2.891 -14.247 1.00 91.81 113 HIS A O 1
ATOM 838 N N . ASN A 1 114 ? 2.420 4.839 -14.732 1.00 92.06 114 ASN A N 1
ATOM 839 C CA . ASN A 1 114 ? 3.775 4.325 -14.623 1.00 92.06 114 ASN A CA 1
ATOM 840 C C . ASN A 1 114 ? 4.154 4.270 -13.139 1.00 92.06 114 ASN A C 1
ATOM 842 O O . ASN A 1 114 ? 4.199 5.305 -12.480 1.00 92.06 114 ASN A O 1
ATOM 846 N N . VAL A 1 115 ? 4.442 3.082 -12.612 1.00 93.12 115 VAL A N 1
ATOM 847 C CA . VAL A 1 115 ? 4.719 2.897 -11.181 1.00 93.12 115 VAL A CA 1
ATOM 848 C C . VAL A 1 115 ? 6.021 3.573 -10.729 1.00 93.12 115 VAL A C 1
ATOM 850 O O . VAL A 1 115 ? 6.174 3.884 -9.556 1.00 93.12 115 VAL A O 1
ATOM 853 N N . LEU A 1 116 ? 6.960 3.832 -11.644 1.00 92.38 116 LEU A N 1
ATOM 854 C CA . LEU A 1 116 ? 8.233 4.488 -11.329 1.00 92.38 116 LEU A CA 1
ATOM 855 C C . LEU A 1 116 ? 8.069 5.999 -11.157 1.00 92.38 116 LEU A C 1
ATOM 857 O O . LEU A 1 116 ? 8.791 6.608 -10.374 1.00 92.38 116 LEU A O 1
ATOM 861 N N . THR A 1 117 ? 7.156 6.612 -11.913 1.00 91.44 117 THR A N 1
ATOM 862 C CA . THR A 1 117 ? 7.031 8.077 -11.985 1.00 91.44 117 THR A CA 1
ATOM 863 C C . THR A 1 117 ? 5.696 8.612 -11.476 1.00 91.44 117 THR A C 1
ATOM 865 O O . THR A 1 117 ? 5.561 9.817 -11.289 1.00 91.44 117 THR A O 1
ATOM 868 N N . GLY A 1 118 ? 4.693 7.751 -11.297 1.00 88.81 118 GLY A N 1
ATOM 869 C CA . GLY A 1 118 ? 3.312 8.120 -10.984 1.00 88.81 118 GLY A CA 1
ATOM 870 C C . GLY A 1 118 ? 2.559 8.725 -12.174 1.00 88.81 118 GLY A C 1
ATOM 871 O O . GLY A 1 118 ? 1.359 8.992 -12.088 1.00 88.81 118 GLY A O 1
ATOM 872 N N . GLU A 1 119 ? 3.226 8.937 -13.310 1.00 90.44 119 GLU A N 1
ATOM 873 C CA . GLU A 1 119 ? 2.623 9.587 -14.466 1.00 90.44 119 GLU A CA 1
ATOM 874 C C . GLU A 1 119 ? 1.576 8.686 -15.120 1.00 90.44 119 GLU A C 1
ATOM 876 O O . GLU A 1 119 ? 1.838 7.529 -15.457 1.00 90.44 119 GLU A O 1
ATOM 881 N N . SER A 1 120 ? 0.394 9.247 -15.367 1.00 83.56 120 SER A N 1
ATOM 882 C CA . SER A 1 120 ? -0.607 8.615 -16.216 1.00 83.56 120 SER A CA 1
ATOM 883 C C . SER A 1 120 ? -0.427 9.093 -17.658 1.00 83.56 120 SER A C 1
ATOM 885 O O . SER A 1 120 ? -0.558 10.298 -17.920 1.00 83.56 120 SER A O 1
ATOM 887 N N . PRO A 1 121 ? -0.134 8.209 -18.631 1.00 70.38 121 PRO A N 1
ATOM 888 C CA . PRO A 1 121 ? -0.252 8.593 -20.026 1.00 70.38 121 PRO A CA 1
ATOM 889 C C . PRO A 1 121 ? -1.710 8.983 -20.283 1.00 70.38 121 PRO A C 1
ATOM 891 O O . PRO A 1 121 ? -2.624 8.249 -19.923 1.00 70.38 121 PRO A O 1
ATOM 894 N N . ARG A 1 122 ? -1.942 10.141 -20.914 1.00 60.03 122 ARG A N 1
ATOM 895 C CA . ARG A 1 122 ? -3.285 10.603 -21.308 1.00 60.03 122 ARG A CA 1
ATOM 896 C C . ARG A 1 122 ? -3.911 9.638 -22.323 1.00 60.03 122 ARG A C 1
ATOM 898 O O . ARG A 1 122 ? -3.898 9.908 -23.522 1.00 60.03 122 ARG A O 1
ATOM 905 N N . VAL A 1 123 ? -4.452 8.518 -21.864 1.00 54.38 123 VAL A N 1
ATOM 906 C CA . VAL A 1 123 ? -5.150 7.533 -22.687 1.00 54.38 123 VAL A CA 1
ATOM 907 C C . VAL A 1 123 ? -6.385 7.081 -21.921 1.00 54.38 123 VAL A C 1
ATOM 909 O O . VAL A 1 123 ? -6.298 6.356 -20.938 1.00 54.38 123 VAL A O 1
ATOM 912 N N . TRP A 1 124 ? -7.548 7.539 -22.379 1.00 52.03 124 TRP A N 1
ATOM 913 C CA . TRP A 1 124 ? -8.841 7.102 -21.867 1.00 52.03 124 TRP A CA 1
ATOM 914 C C . TRP A 1 124 ? -9.321 5.928 -22.721 1.00 52.03 124 TRP A C 1
ATOM 916 O O . TRP A 1 124 ? -9.644 6.120 -23.895 1.00 52.03 124 TRP A O 1
ATOM 926 N N . TRP A 1 125 ? -9.383 4.725 -22.153 1.00 53.00 125 TRP A N 1
ATOM 927 C CA . TRP A 1 125 ? -10.091 3.602 -22.767 1.00 53.00 125 TRP A CA 1
ATOM 928 C C . TRP A 1 125 ? -11.501 3.547 -22.173 1.00 53.00 125 TRP A C 1
ATOM 930 O O . TRP A 1 125 ? -11.659 3.402 -20.963 1.00 53.00 125 TRP A O 1
ATOM 940 N N . ARG A 1 126 ? -12.536 3.696 -23.008 1.00 49.69 126 ARG A N 1
ATOM 941 C CA . ARG A 1 126 ? -13.906 3.333 -22.616 1.00 49.69 126 ARG A CA 1
ATOM 942 C C . ARG A 1 126 ? -14.084 1.838 -22.863 1.00 49.69 126 ARG A C 1
ATOM 944 O O . ARG A 1 126 ? -13.854 1.398 -23.990 1.00 49.69 126 ARG A O 1
ATOM 951 N N . LEU A 1 127 ? -14.456 1.105 -21.814 1.00 50.91 127 LEU A N 1
ATOM 952 C CA . LEU A 1 127 ? -14.955 -0.270 -21.897 1.00 50.91 127 LEU A CA 1
ATOM 953 C C . LEU A 1 127 ? -16.383 -0.287 -22.459 1.00 50.91 127 LEU A C 1
ATOM 955 O O . LEU A 1 127 ? -17.129 0.687 -22.197 1.00 50.91 127 LEU A O 1
#

pLDDT: mean 87.71, std 9.79, range [49.69, 96.62]

Radius of gyration: 14.95 Å; chains: 1; bounding box: 31×27×45 Å

Sequence (127 aa):
MWRIELAKHGWTASTVSAALHATPADGLALLSTSDTTGVLIDLGAGIVVSETAQDEAVDSSAGILVIFDEAGLYAYDPDDQPLWSLSVEDQISIEALGGVVLHLREDGSIRVHNVLTGESPRVWWRL

Organism: NCBI:txid556288